Protein AF-A0A7J6B9N5-F1 (afdb_monomer_lite)

pLDDT: mean 84.58, std 9.74, range [48.97, 94.94]

Sequence (83 aa):
MLWTPDLTNLMTRQLLEPTGQFWRTAGDPDDVPIKCLEADIQEFGERIAELAKVRKVMYFLFAFKEGVEKDGVKCSVVFKRSA

Structure (mmCIF, N/CA/C/O backbone):
data_AF-A0A7J6B9N5-F1
#
_entry.id   AF-A0A7J6B9N5-F1
#
loop_
_atom_site.group_PDB
_atom_site.id
_atom_site.type_symbol
_atom_site.label_atom_id
_atom_site.label_alt_id
_atom_site.label_comp_id
_atom_site.label_asym_id
_atom_site.label_entity_id
_atom_site.label_seq_id
_atom_site.pdbx_PDB_ins_code
_atom_site.Cartn_x
_atom_site.Cartn_y
_atom_site.Cartn_z
_atom_site.occupancy
_atom_site.B_iso_or_equiv
_atom_site.auth_seq_id
_atom_site.auth_comp_id
_atom_site.auth_asym_id
_atom_site.auth_atom_id
_atom_site.pdbx_PDB_model_num
ATOM 1 N N . MET A 1 1 ? -10.385 15.489 7.219 1.00 51.81 1 MET A N 1
ATOM 2 C CA . MET A 1 1 ? -11.667 15.144 6.563 1.00 51.81 1 MET A CA 1
ATOM 3 C C . MET A 1 1 ? -11.545 13.718 6.059 1.00 51.81 1 MET A C 1
ATOM 5 O O . MET A 1 1 ? -10.635 13.444 5.283 1.00 51.81 1 MET A O 1
ATOM 9 N N . LEU A 1 2 ? -12.357 12.809 6.590 1.00 62.38 2 LEU A N 1
ATOM 10 C CA . LEU A 1 2 ? -12.245 11.375 6.324 1.00 62.38 2 LEU A CA 1
ATOM 11 C C . LEU A 1 2 ? -12.814 11.047 4.941 1.00 62.38 2 LEU A C 1
ATOM 13 O O . LEU A 1 2 ? -13.893 11.532 4.611 1.00 62.38 2 LEU A O 1
ATOM 17 N N . TRP A 1 3 ? -12.094 10.265 4.137 1.00 64.44 3 TRP A N 1
ATOM 18 C CA . TRP A 1 3 ? -12.592 9.838 2.830 1.00 64.44 3 TRP A CA 1
ATOM 19 C C . TRP A 1 3 ? -13.656 8.754 3.005 1.00 64.44 3 TRP A C 1
ATOM 21 O O . TRP A 1 3 ? -13.427 7.763 3.697 1.00 64.44 3 TRP A O 1
ATOM 31 N N . THR A 1 4 ? -14.821 8.963 2.393 1.00 70.25 4 THR A N 1
ATOM 32 C CA . THR A 1 4 ? -15.846 7.930 2.198 1.00 70.25 4 THR A CA 1
ATOM 33 C C . THR A 1 4 ? -16.069 7.828 0.690 1.00 70.25 4 THR A C 1
ATOM 35 O O . THR A 1 4 ? -16.538 8.819 0.119 1.00 70.25 4 THR A O 1
ATOM 38 N N . PRO A 1 5 ? -15.697 6.708 0.040 1.00 66.25 5 PRO A N 1
ATOM 39 C CA . PRO A 1 5 ? -15.667 6.615 -1.422 1.00 66.25 5 PRO A CA 1
ATOM 40 C C . PRO A 1 5 ? -16.996 6.949 -2.094 1.00 66.25 5 PRO A C 1
ATOM 42 O O . PRO A 1 5 ? -17.001 7.618 -3.119 1.00 66.25 5 PRO A O 1
ATOM 45 N N . ASP A 1 6 ? -18.112 6.575 -1.468 1.00 73.12 6 ASP A N 1
ATOM 46 C CA . ASP A 1 6 ? -19.450 6.803 -2.024 1.00 73.12 6 ASP A CA 1
ATOM 47 C C . ASP A 1 6 ? -19.936 8.258 -1.891 1.00 73.12 6 ASP A C 1
ATOM 49 O O . ASP A 1 6 ? -20.917 8.642 -2.521 1.00 73.12 6 ASP A O 1
ATOM 53 N N . LEU A 1 7 ? -19.281 9.077 -1.056 1.00 69.75 7 LEU A N 1
ATOM 54 C CA . LEU A 1 7 ? -19.767 10.414 -0.680 1.00 69.75 7 LEU A CA 1
ATOM 55 C C . LEU A 1 7 ? -18.822 11.555 -1.067 1.00 69.75 7 LEU A C 1
ATOM 57 O O . LEU A 1 7 ? -19.237 12.711 -1.106 1.00 69.75 7 LEU A O 1
ATOM 61 N N . THR A 1 8 ? -17.540 11.268 -1.298 1.00 69.44 8 THR A N 1
ATOM 62 C CA . THR A 1 8 ? -16.517 12.301 -1.512 1.00 69.44 8 THR A CA 1
ATOM 63 C C . THR A 1 8 ? -15.448 11.835 -2.490 1.00 69.44 8 THR A C 1
ATOM 65 O O . THR A 1 8 ? -14.976 10.701 -2.408 1.00 69.44 8 THR A O 1
ATOM 68 N N . ASN A 1 9 ? -15.006 12.741 -3.365 1.00 73.56 9 ASN A N 1
ATOM 69 C CA . ASN A 1 9 ? -13.839 12.504 -4.210 1.00 73.56 9 ASN A CA 1
ATOM 70 C C . ASN A 1 9 ? -12.579 12.357 -3.351 1.00 73.56 9 ASN A C 1
ATOM 72 O O . ASN A 1 9 ? -12.398 13.088 -2.371 1.00 73.56 9 ASN A O 1
ATOM 76 N N . LEU A 1 10 ? -11.705 11.427 -3.739 1.00 74.19 10 LEU A N 1
ATOM 77 C CA . LEU A 1 10 ? -10.417 11.241 -3.085 1.00 74.19 10 LEU A CA 1
ATOM 78 C C . LEU A 1 10 ? -9.528 12.463 -3.334 1.00 74.19 10 LEU A C 1
ATOM 80 O O . LEU A 1 10 ? -9.249 12.827 -4.474 1.00 74.19 10 LEU A O 1
ATOM 84 N N . MET A 1 11 ? -9.066 13.081 -2.253 1.00 73.06 11 MET A N 1
ATOM 85 C CA . MET A 1 11 ? -8.132 14.204 -2.291 1.00 73.06 11 MET A CA 1
ATOM 86 C C . MET A 1 11 ? -6.721 13.716 -1.964 1.00 73.06 11 MET A C 1
ATOM 88 O O . MET A 1 11 ? -6.557 12.916 -1.048 1.00 73.06 11 MET A O 1
ATOM 92 N N . THR A 1 12 ? -5.688 14.266 -2.610 1.00 67.94 12 THR A N 1
ATOM 93 C CA . THR A 1 12 ? -4.276 13.858 -2.427 1.00 67.94 12 THR A CA 1
ATOM 94 C C . THR A 1 12 ? -3.837 13.813 -0.959 1.00 67.94 12 THR A C 1
ATOM 96 O O . THR A 1 12 ? -3.147 12.895 -0.542 1.00 67.94 12 THR A O 1
ATOM 99 N N . ARG A 1 13 ? -4.319 14.745 -0.128 1.00 75.31 13 ARG A N 1
ATOM 100 C CA . ARG A 1 13 ? -4.040 14.797 1.323 1.00 75.31 13 ARG A CA 1
ATOM 101 C C . ARG A 1 13 ? -4.607 13.631 2.151 1.00 75.31 13 ARG A C 1
ATOM 103 O O . ARG A 1 13 ? -4.376 13.582 3.352 1.00 75.31 13 ARG A O 1
ATOM 110 N N . GLN A 1 14 ? -5.459 12.792 1.564 1.00 74.94 14 GLN A N 1
ATOM 111 C CA . GLN A 1 14 ? -6.064 11.629 2.222 1.00 74.94 14 GLN A CA 1
ATOM 112 C C . GLN A 1 14 ? -5.256 10.350 1.980 1.00 74.94 14 GLN A C 1
ATOM 114 O O . GLN A 1 14 ? -5.583 9.319 2.565 1.00 74.94 14 GLN A O 1
ATOM 119 N N . LEU A 1 15 ? -4.224 10.414 1.134 1.00 80.94 15 LEU A N 1
ATOM 120 C CA . LEU A 1 15 ? -3.286 9.320 0.937 1.00 80.94 15 LEU A CA 1
ATOM 121 C C . LEU A 1 15 ? -2.409 9.170 2.184 1.00 80.94 15 LEU A C 1
ATOM 123 O O . LEU A 1 15 ? -1.955 10.158 2.763 1.00 80.94 15 LEU A O 1
ATOM 127 N N . LEU A 1 16 ? -2.222 7.925 2.617 1.00 82.25 16 LEU A N 1
ATOM 128 C CA . LEU A 1 16 ? -1.277 7.605 3.677 1.00 82.25 16 LEU A CA 1
ATOM 129 C C . LEU A 1 16 ? 0.140 7.686 3.111 1.00 82.25 16 LEU A C 1
ATOM 131 O O . LEU A 1 16 ? 0.435 7.050 2.105 1.00 82.25 16 LEU A O 1
ATOM 135 N N . GLU A 1 17 ? 0.994 8.431 3.799 1.00 85.38 17 GLU A N 1
ATOM 136 C CA . GLU A 1 17 ? 2.443 8.421 3.597 1.00 85.38 17 GLU A CA 1
ATOM 137 C C . GLU A 1 17 ? 3.113 7.698 4.776 1.00 85.38 17 GLU A C 1
ATOM 139 O O . GLU A 1 17 ? 2.555 7.763 5.871 1.00 85.38 17 GLU A O 1
ATOM 144 N N . PRO A 1 18 ? 4.267 7.038 4.609 1.00 89.56 18 PRO A N 1
ATOM 145 C CA . PRO A 1 18 ? 4.853 6.693 3.318 1.00 89.56 18 PRO A CA 1
ATOM 146 C C . PRO A 1 18 ? 3.984 5.675 2.565 1.00 89.56 18 PRO A C 1
ATOM 148 O O . PRO A 1 18 ? 3.162 4.968 3.152 1.00 89.56 18 PRO A O 1
ATOM 151 N N . THR A 1 19 ? 4.165 5.606 1.248 1.00 90.31 19 THR A N 1
ATOM 152 C CA . THR A 1 19 ? 3.541 4.567 0.420 1.00 90.31 19 THR A CA 1
ATOM 153 C C . THR A 1 19 ? 4.360 3.281 0.450 1.00 90.31 19 THR A C 1
ATOM 155 O O . THR A 1 19 ? 5.590 3.306 0.449 1.00 90.31 19 THR A O 1
ATOM 158 N N . GLY A 1 20 ? 3.684 2.131 0.426 1.00 90.88 20 GLY A N 1
ATOM 159 C CA . GLY A 1 20 ? 4.376 0.857 0.288 1.00 90.88 20 GLY A CA 1
ATOM 160 C C . GLY A 1 20 ? 4.790 0.574 -1.155 1.00 90.88 20 GLY A C 1
ATOM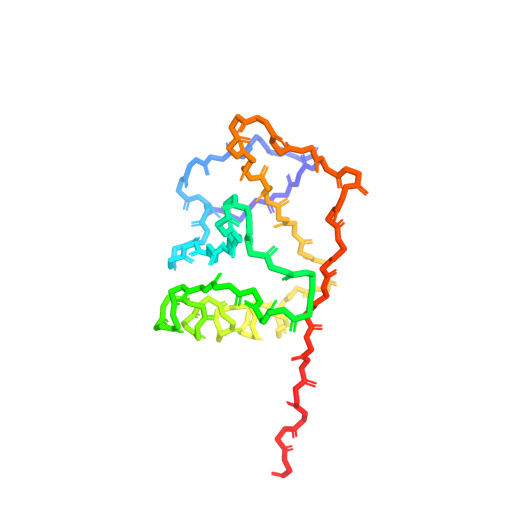 161 O O . GLY A 1 20 ? 3.929 0.436 -2.024 1.00 90.88 20 GLY A O 1
ATOM 162 N N . GLN A 1 21 ? 6.097 0.456 -1.409 1.00 92.44 21 GLN A N 1
ATOM 163 C CA . GLN A 1 21 ? 6.647 0.156 -2.735 1.00 92.44 21 GLN A CA 1
ATOM 164 C C . GLN A 1 21 ? 7.248 -1.248 -2.800 1.00 92.44 21 GLN A C 1
ATOM 166 O O . GLN A 1 21 ? 8.081 -1.621 -1.975 1.00 92.44 21 GLN A O 1
ATOM 171 N N . PHE A 1 22 ? 6.858 -1.991 -3.835 1.00 92.25 22 PHE A N 1
ATOM 172 C CA . PHE A 1 22 ? 7.298 -3.357 -4.104 1.00 92.25 22 PHE A CA 1
ATOM 173 C C . PHE A 1 22 ? 7.721 -3.490 -5.565 1.00 92.25 22 PHE A C 1
ATOM 175 O O . PHE A 1 22 ? 7.050 -2.955 -6.450 1.00 92.25 22 PHE A O 1
ATOM 182 N N . TRP A 1 23 ? 8.809 -4.210 -5.839 1.00 91.88 23 TRP A N 1
ATOM 183 C CA . TRP A 1 23 ? 9.251 -4.464 -7.211 1.00 91.88 23 TRP A CA 1
ATOM 184 C C . TRP A 1 23 ? 10.058 -5.758 -7.352 1.00 91.88 23 TRP A C 1
ATOM 186 O O . TRP A 1 23 ? 10.601 -6.305 -6.392 1.00 91.88 23 TRP A O 1
ATOM 196 N N . ARG A 1 24 ? 10.167 -6.219 -8.598 1.00 88.69 24 ARG A N 1
ATOM 197 C CA . ARG A 1 24 ? 11.166 -7.186 -9.065 1.00 88.69 24 ARG A CA 1
ATOM 198 C C . ARG A 1 24 ? 11.961 -6.545 -10.196 1.00 88.69 24 ARG A C 1
ATOM 200 O O . ARG A 1 24 ? 11.437 -5.688 -10.908 1.00 88.69 24 ARG A O 1
ATOM 207 N N . THR A 1 25 ? 13.225 -6.917 -10.345 1.00 87.94 25 THR A N 1
ATOM 208 C CA . THR A 1 25 ? 14.046 -6.477 -11.476 1.00 87.94 25 THR A CA 1
ATOM 209 C C . THR A 1 25 ? 13.802 -7.404 -12.666 1.00 87.94 25 THR A C 1
ATOM 211 O O . THR A 1 25 ? 13.570 -8.597 -12.491 1.00 87.94 25 THR A O 1
ATOM 214 N N . ALA A 1 26 ? 13.838 -6.872 -13.890 1.00 83.50 26 ALA A N 1
ATOM 215 C CA . ALA A 1 26 ? 13.745 -7.703 -15.086 1.00 83.50 26 ALA A CA 1
ATOM 216 C C . ALA A 1 26 ? 14.879 -8.744 -15.097 1.00 83.50 26 ALA A C 1
ATOM 218 O O . ALA A 1 26 ? 16.046 -8.387 -14.944 1.00 83.50 26 ALA A O 1
ATOM 219 N N . GLY A 1 27 ? 14.522 -10.017 -15.266 1.00 83.69 27 GLY A N 1
ATOM 220 C CA . GLY A 1 27 ? 15.464 -11.135 -15.196 1.00 83.69 27 GLY A CA 1
ATOM 221 C C . GLY A 1 27 ? 15.702 -11.695 -13.790 1.00 83.69 27 GLY A C 1
ATOM 222 O O . GLY A 1 27 ? 16.411 -12.692 -13.686 1.00 83.69 27 GLY A O 1
ATOM 223 N N . ASP A 1 28 ? 15.108 -11.118 -12.733 1.00 86.50 28 ASP A N 1
ATOM 224 C CA . ASP A 1 28 ? 15.064 -11.785 -11.427 1.00 86.50 28 ASP A CA 1
ATOM 225 C C . ASP A 1 28 ? 14.253 -13.092 -11.569 1.00 86.50 28 ASP A C 1
ATOM 227 O O . ASP A 1 28 ? 13.124 -13.053 -12.073 1.00 86.50 28 ASP A O 1
ATOM 231 N N . PRO A 1 29 ? 14.796 -14.240 -11.129 1.00 86.50 29 PRO A N 1
ATOM 232 C CA . PRO A 1 29 ? 14.037 -15.480 -11.026 1.00 86.50 29 PRO A CA 1
ATOM 233 C C . PRO A 1 29 ? 12.787 -15.329 -10.143 1.00 86.50 29 PRO A C 1
ATOM 235 O O . PRO A 1 29 ? 12.771 -14.545 -9.191 1.00 86.50 29 PRO A O 1
ATOM 238 N N . ASP A 1 30 ? 11.733 -16.097 -10.432 1.00 82.62 30 ASP A N 1
ATOM 239 C CA . ASP A 1 30 ? 10.451 -16.003 -9.713 1.00 82.62 30 ASP A CA 1
ATOM 240 C C . ASP A 1 30 ? 10.531 -16.383 -8.225 1.00 82.62 30 ASP A C 1
ATOM 242 O O . ASP A 1 30 ? 9.667 -15.982 -7.438 1.00 82.62 30 ASP A O 1
ATOM 246 N N . ASP A 1 31 ? 11.558 -17.143 -7.846 1.00 84.81 31 ASP A N 1
ATOM 247 C CA . ASP A 1 31 ? 11.865 -17.578 -6.484 1.00 84.81 31 ASP A CA 1
ATOM 248 C C . ASP A 1 31 ? 12.631 -16.528 -5.664 1.00 84.81 31 ASP A C 1
ATOM 250 O O . ASP A 1 31 ? 12.748 -16.670 -4.444 1.00 84.81 31 ASP A O 1
ATOM 254 N N . VAL A 1 32 ? 13.098 -15.440 -6.288 1.00 88.31 32 VAL A N 1
ATOM 255 C CA . VAL A 1 32 ? 13.713 -14.329 -5.555 1.00 88.31 32 VAL A CA 1
ATOM 256 C C . VAL A 1 32 ? 12.632 -13.542 -4.796 1.00 88.31 32 VAL A C 1
ATOM 258 O O . VAL A 1 32 ? 11.588 -13.193 -5.366 1.00 88.31 32 VAL A O 1
ATOM 261 N N . PRO A 1 33 ? 12.864 -13.215 -3.508 1.00 88.25 33 PRO A N 1
ATOM 262 C CA . PRO A 1 33 ? 11.963 -12.365 -2.742 1.00 88.25 33 PRO A CA 1
ATOM 263 C C . PRO A 1 33 ? 11.697 -11.024 -3.434 1.00 88.25 33 PRO A C 1
ATOM 265 O O . PRO A 1 33 ? 12.593 -10.404 -4.008 1.00 88.25 33 PRO A O 1
ATOM 268 N N . ILE A 1 34 ? 10.454 -10.553 -3.346 1.00 90.12 34 ILE A N 1
ATOM 269 C CA . ILE A 1 34 ? 10.081 -9.219 -3.826 1.00 90.12 34 ILE A CA 1
ATOM 270 C C . ILE A 1 34 ? 10.882 -8.169 -3.047 1.00 90.12 34 ILE A C 1
ATOM 272 O O . ILE A 1 34 ? 10.961 -8.221 -1.820 1.00 90.12 34 ILE A O 1
ATOM 276 N N . LYS A 1 35 ? 11.458 -7.204 -3.767 1.00 93.88 35 LYS A N 1
ATOM 277 C CA . LYS A 1 35 ? 12.223 -6.098 -3.186 1.00 93.88 35 LYS A CA 1
ATOM 278 C C . LYS A 1 35 ? 11.262 -5.016 -2.706 1.0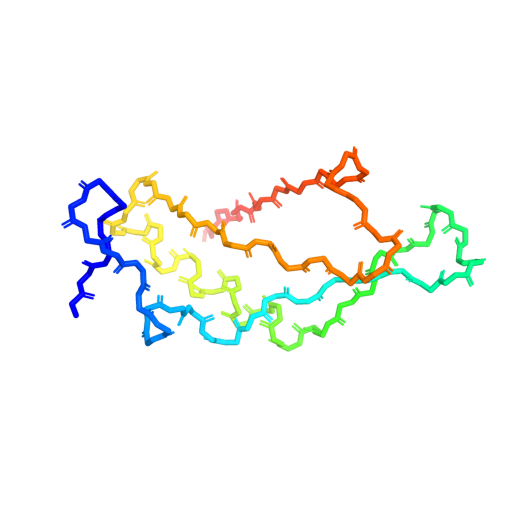0 93.88 35 LYS A C 1
ATOM 280 O O . LYS A 1 35 ? 10.228 -4.777 -3.333 1.00 93.88 35 LYS A O 1
ATOM 285 N N . CYS A 1 36 ? 11.609 -4.361 -1.605 1.00 94.94 36 CYS A N 1
ATOM 286 C CA . CYS A 1 36 ? 10.844 -3.248 -1.059 1.00 94.94 36 CYS A CA 1
ATOM 287 C C . CYS A 1 36 ? 11.749 -2.270 -0.297 1.00 94.94 36 CYS A C 1
ATOM 289 O O . CYS A 1 36 ? 12.892 -2.596 0.028 1.00 94.94 36 CYS A O 1
ATOM 291 N N . LEU A 1 37 ? 11.246 -1.064 -0.026 1.00 93.88 37 LEU A N 1
ATOM 292 C CA . LEU A 1 37 ? 11.899 -0.117 0.880 1.00 93.88 37 LEU A CA 1
ATOM 293 C C . LEU A 1 37 ? 11.507 -0.484 2.316 1.00 93.88 37 LEU A C 1
ATOM 295 O O . LEU A 1 37 ? 10.426 -0.126 2.770 1.00 93.88 37 LEU A O 1
ATOM 299 N N . GLU A 1 38 ? 12.357 -1.246 3.009 1.00 93.31 38 GLU A N 1
ATOM 300 C CA . GLU A 1 38 ? 12.001 -1.890 4.286 1.00 93.31 38 GLU A CA 1
ATOM 301 C C . GLU A 1 38 ? 11.497 -0.907 5.353 1.00 93.31 38 GLU A C 1
ATOM 303 O O . GLU A 1 38 ? 10.499 -1.187 6.014 1.00 93.31 38 GLU A O 1
ATOM 308 N N . ALA A 1 39 ? 12.144 0.256 5.488 1.00 93.94 39 ALA A N 1
ATOM 309 C CA . ALA A 1 39 ? 11.742 1.282 6.451 1.00 93.94 39 ALA A CA 1
ATOM 310 C C . ALA A 1 39 ? 10.335 1.831 6.154 1.00 93.94 39 ALA A C 1
ATOM 312 O O . ALA A 1 39 ? 9.475 1.841 7.035 1.00 93.94 39 ALA A O 1
ATOM 313 N N . ASP A 1 40 ? 10.080 2.204 4.898 1.00 93.19 40 ASP A N 1
ATOM 314 C CA . ASP A 1 40 ? 8.790 2.744 4.463 1.00 93.19 40 ASP A CA 1
ATOM 315 C C . ASP A 1 40 ? 7.676 1.697 4.598 1.00 93.19 40 ASP A C 1
ATOM 317 O O . ASP A 1 40 ? 6.569 2.007 5.036 1.00 93.19 40 ASP A O 1
ATOM 321 N N . ILE A 1 41 ? 7.966 0.434 4.264 1.00 92.81 41 ILE A N 1
ATOM 322 C CA . ILE A 1 41 ? 7.012 -0.674 4.393 1.00 92.81 41 ILE A CA 1
ATOM 323 C C . ILE A 1 41 ? 6.655 -0.953 5.845 1.00 92.81 41 ILE A C 1
ATOM 325 O O . ILE A 1 41 ? 5.483 -1.201 6.144 1.00 92.81 41 ILE A O 1
ATOM 329 N N . GLN A 1 42 ? 7.639 -0.911 6.741 1.00 93.62 42 GLN A N 1
ATOM 330 C CA . GLN A 1 42 ? 7.402 -1.105 8.163 1.00 93.62 42 GLN A CA 1
ATOM 331 C C . GLN A 1 42 ? 6.489 -0.001 8.715 1.00 93.62 42 GLN A C 1
ATOM 333 O O . GLN A 1 42 ? 5.461 -0.309 9.323 1.00 93.62 42 GLN A O 1
ATOM 338 N N . GLU A 1 43 ? 6.793 1.271 8.432 1.00 93.94 43 GLU A N 1
ATOM 339 C CA . GLU A 1 43 ? 5.965 2.399 8.879 1.00 93.94 43 GLU A CA 1
ATOM 340 C C . GLU A 1 43 ? 4.554 2.352 8.265 1.00 93.94 43 GLU A C 1
ATOM 342 O O . GLU A 1 43 ? 3.551 2.565 8.954 1.00 93.94 43 GLU A O 1
ATOM 347 N N . PH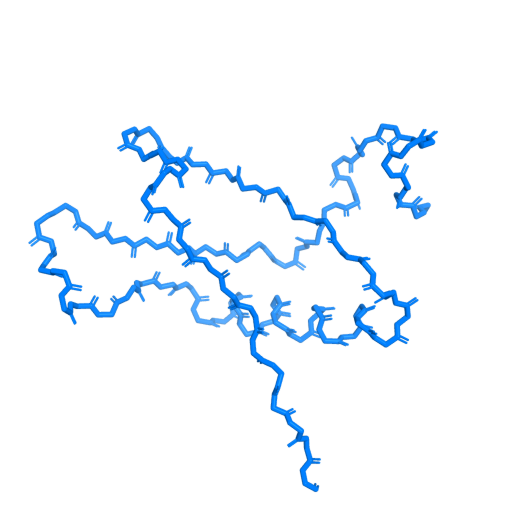E A 1 44 ? 4.444 2.019 6.976 1.00 94.06 44 PHE A N 1
ATOM 348 C CA . PHE A 1 44 ? 3.152 1.869 6.308 1.00 94.06 44 PHE A CA 1
ATOM 349 C C . PHE A 1 44 ? 2.301 0.764 6.954 1.00 94.06 44 PHE A C 1
ATOM 351 O O . PHE A 1 44 ? 1.105 0.955 7.191 1.00 94.06 44 PHE A O 1
ATOM 358 N N . GLY A 1 45 ? 2.918 -0.368 7.311 1.00 93.44 45 GLY A N 1
ATOM 359 C CA . GLY A 1 45 ? 2.264 -1.469 8.020 1.00 93.44 45 GLY A CA 1
ATOM 360 C C . GLY A 1 45 ? 1.729 -1.069 9.399 1.00 93.44 45 GLY A C 1
ATOM 361 O O . GLY A 1 45 ? 0.591 -1.404 9.740 1.00 93.44 45 GLY A O 1
ATOM 362 N N . GLU A 1 46 ? 2.500 -0.302 10.170 1.00 93.50 46 GLU A N 1
ATOM 363 C CA . GLU A 1 46 ? 2.076 0.223 11.477 1.00 93.50 46 GLU A CA 1
ATOM 364 C C . GLU A 1 46 ? 0.883 1.178 11.344 1.00 93.50 46 GLU A C 1
ATOM 366 O O . GLU A 1 46 ? -0.100 1.062 12.080 1.00 93.50 46 GLU A O 1
ATOM 371 N N . ARG A 1 47 ? 0.898 2.058 10.336 1.00 92.00 47 ARG A N 1
ATOM 372 C CA . ARG A 1 47 ? -0.232 2.958 10.043 1.00 92.00 47 ARG A CA 1
ATOM 373 C C . ARG A 1 47 ? -1.495 2.192 9.644 1.00 92.00 47 ARG A C 1
ATOM 375 O O . ARG A 1 47 ? -2.588 2.550 10.091 1.00 92.00 47 ARG A O 1
ATOM 382 N N . ILE A 1 48 ? -1.366 1.121 8.855 1.00 93.06 48 ILE A N 1
ATOM 383 C CA . ILE A 1 48 ? -2.486 0.215 8.544 1.00 93.06 48 ILE A CA 1
ATOM 384 C C . ILE A 1 48 ? -3.019 -0.430 9.831 1.00 93.06 48 ILE A C 1
ATOM 386 O O . ILE A 1 48 ? -4.234 -0.479 10.030 1.00 93.06 48 ILE A O 1
ATOM 390 N N . ALA A 1 49 ? -2.143 -0.892 10.727 1.00 93.00 49 ALA A N 1
ATOM 391 C CA . ALA A 1 49 ? -2.551 -1.493 11.997 1.00 93.00 49 ALA A CA 1
ATOM 392 C C . ALA A 1 49 ? -3.319 -0.516 12.897 1.00 93.00 49 ALA A C 1
ATOM 394 O O . ALA A 1 49 ? -4.353 -0.887 13.455 1.00 93.00 49 ALA A O 1
ATOM 395 N N . GLU A 1 50 ? -2.888 0.743 12.985 1.00 91.88 50 GLU A N 1
ATOM 396 C CA . GLU A 1 50 ? -3.635 1.777 13.711 1.00 91.88 50 GLU A CA 1
ATOM 397 C C . GLU A 1 50 ? -4.990 2.077 13.059 1.00 91.88 50 GLU A C 1
ATOM 399 O O . GLU A 1 50 ? 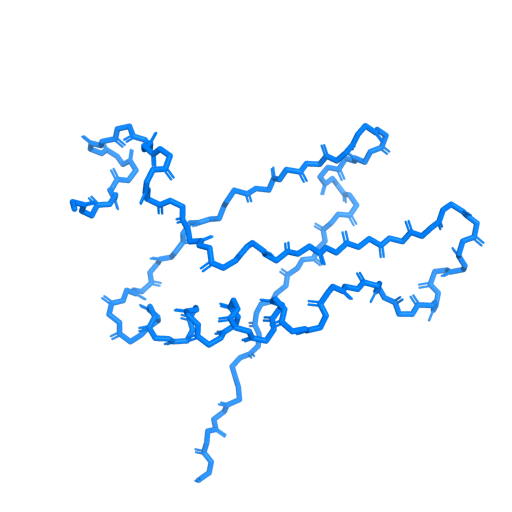-6.012 2.155 13.748 1.00 91.88 50 GLU A O 1
ATOM 404 N N . LEU A 1 51 ? -5.045 2.169 11.725 1.00 90.06 51 LEU A N 1
ATOM 405 C CA . LEU A 1 51 ? -6.300 2.403 11.010 1.00 90.06 51 LEU A CA 1
ATOM 406 C C . LEU A 1 51 ? -7.296 1.246 11.206 1.00 90.06 51 LEU A C 1
ATOM 408 O O . LEU A 1 51 ? -8.506 1.478 11.291 1.00 90.06 51 LEU A O 1
ATOM 412 N N . ALA A 1 52 ? -6.802 0.010 11.342 1.00 91.31 52 ALA A N 1
ATOM 413 C CA . ALA A 1 52 ? -7.626 -1.188 11.528 1.00 91.31 52 ALA A CA 1
ATOM 414 C C . ALA A 1 52 ? -8.385 -1.179 12.860 1.00 91.31 52 ALA A C 1
ATOM 416 O O . ALA A 1 52 ? -9.452 -1.783 12.967 1.00 91.31 52 ALA A O 1
ATOM 417 N N . LYS A 1 53 ? -7.890 -0.441 13.864 1.00 90.06 53 LYS A N 1
ATOM 418 C CA . LYS A 1 53 ? -8.579 -0.271 15.154 1.00 90.06 53 LYS A CA 1
ATOM 419 C C . LYS A 1 53 ? -9.868 0.538 15.024 1.00 90.06 53 LYS A C 1
ATOM 421 O O . LYS A 1 53 ? -10.788 0.362 15.817 1.00 90.06 53 LYS A O 1
ATOM 426 N N . VAL A 1 54 ? -9.939 1.431 14.035 1.00 90.31 54 VAL A N 1
ATOM 427 C CA . VAL A 1 54 ? -11.041 2.394 13.882 1.00 90.31 54 VAL A CA 1
ATOM 428 C C . VAL A 1 54 ? -11.889 2.163 12.631 1.00 90.31 54 VAL A C 1
ATOM 430 O O . VAL A 1 54 ? -12.981 2.730 12.523 1.00 90.31 54 VAL A O 1
ATOM 433 N N . ARG A 1 55 ? -11.429 1.353 11.670 1.00 85.56 55 ARG A N 1
ATOM 434 C CA . ARG A 1 55 ? -12.140 1.074 10.413 1.00 85.56 55 ARG A CA 1
ATOM 435 C C . ARG A 1 55 ? -12.125 -0.417 10.091 1.00 85.56 55 ARG A C 1
ATOM 437 O O . ARG A 1 55 ? -11.080 -1.050 10.085 1.00 85.56 55 ARG A O 1
ATOM 444 N N . LYS A 1 56 ? -13.305 -0.950 9.755 1.00 88.06 56 LYS A N 1
ATOM 445 C CA . LYS A 1 56 ? -13.480 -2.341 9.299 1.00 88.06 56 LYS A CA 1
ATOM 446 C C . LYS A 1 56 ? -13.159 -2.542 7.816 1.00 88.06 56 LYS A C 1
ATOM 448 O O . LYS A 1 56 ? -12.947 -3.670 7.393 1.00 88.06 56 LYS A O 1
ATOM 453 N N . VAL A 1 57 ? -13.167 -1.463 7.035 1.00 88.56 57 VAL A N 1
ATOM 454 C CA . VAL A 1 57 ? -12.895 -1.469 5.595 1.00 88.56 57 VAL A CA 1
ATOM 455 C C . VAL A 1 57 ? -11.850 -0.404 5.306 1.00 88.56 57 VAL A C 1
ATOM 457 O O . VAL A 1 57 ? -11.940 0.712 5.823 1.00 88.56 57 VAL A O 1
ATOM 460 N N . MET A 1 58 ? -10.873 -0.761 4.482 1.00 88.56 58 MET A N 1
ATOM 461 C CA . MET A 1 58 ? -9.843 0.137 3.978 1.00 88.56 58 MET A CA 1
ATOM 462 C C . MET A 1 58 ? -9.790 0.036 2.464 1.00 88.56 58 MET A C 1
ATOM 464 O O . MET A 1 58 ? -10.057 -1.020 1.894 1.00 88.56 58 MET A O 1
ATOM 468 N N . TYR A 1 59 ? -9.413 1.138 1.836 1.00 88.44 59 TYR A N 1
ATOM 469 C CA . TYR A 1 59 ? -9.267 1.245 0.396 1.00 8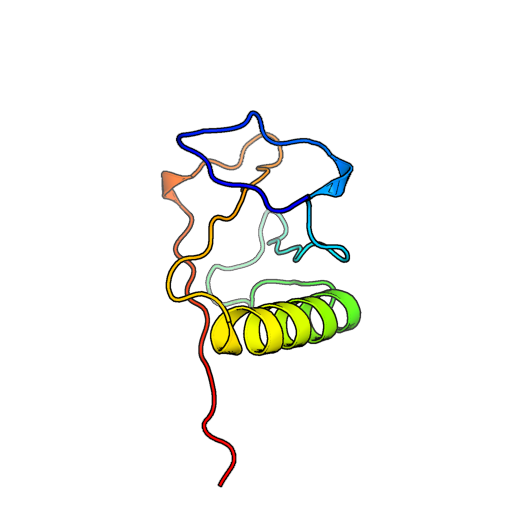8.44 59 TYR A CA 1
ATOM 470 C C . TYR A 1 59 ? -7.814 1.581 0.086 1.00 88.44 59 TYR A C 1
ATOM 472 O O . TYR A 1 59 ? -7.212 2.411 0.767 1.00 88.44 59 TYR A O 1
ATOM 480 N N . PHE A 1 60 ? -7.270 0.941 -0.944 1.00 89.38 60 PHE A N 1
ATOM 481 C CA . PHE A 1 60 ? -5.898 1.137 -1.396 1.00 89.38 60 PHE A CA 1
ATOM 482 C C . PHE A 1 60 ? -5.909 1.542 -2.864 1.00 89.38 60 PHE A C 1
ATOM 484 O O . PHE A 1 60 ? -6.697 1.019 -3.653 1.00 89.38 60 PHE A O 1
ATOM 491 N N . LEU A 1 61 ? -5.017 2.460 -3.223 1.00 90.19 61 LEU A N 1
ATOM 492 C CA . LEU A 1 61 ? -4.696 2.741 -4.612 1.00 90.19 61 LEU A CA 1
ATOM 493 C C . LEU A 1 61 ? -3.411 2.013 -4.982 1.00 90.19 61 LEU A C 1
ATOM 495 O O . LEU A 1 61 ? -2.413 2.117 -4.273 1.00 90.19 61 LEU A O 1
ATOM 499 N N . PHE A 1 62 ? -3.441 1.316 -6.112 1.00 89.94 62 PHE A N 1
ATOM 500 C CA . PHE A 1 62 ? -2.267 0.678 -6.691 1.00 89.94 62 PHE A CA 1
ATOM 501 C C . PHE A 1 62 ? -1.809 1.485 -7.899 1.00 89.94 62 PHE A C 1
ATOM 503 O O . PHE A 1 62 ? -2.580 1.701 -8.835 1.00 89.94 62 PHE A O 1
ATOM 510 N N . ALA A 1 63 ? -0.554 1.923 -7.869 1.00 90.62 63 ALA A N 1
ATOM 511 C CA . ALA A 1 63 ? 0.108 2.553 -8.999 1.00 90.62 63 ALA A CA 1
ATOM 512 C C . ALA A 1 63 ? 1.085 1.549 -9.616 1.00 90.62 63 ALA A C 1
ATOM 514 O O . ALA A 1 63 ? 2.038 1.119 -8.966 1.00 90.62 63 ALA A O 1
ATOM 515 N N . PHE A 1 64 ? 0.838 1.173 -10.868 1.00 88.50 64 PHE A N 1
ATOM 516 C CA . PHE A 1 64 ? 1.695 0.257 -11.612 1.00 88.50 64 PHE A CA 1
ATOM 517 C C . PHE A 1 64 ? 2.641 1.056 -12.505 1.00 88.50 64 PHE A C 1
ATOM 519 O O . PHE A 1 64 ? 2.221 1.999 -13.177 1.00 88.50 64 PHE A O 1
ATOM 526 N N . LYS A 1 65 ? 3.926 0.687 -12.506 1.00 87.00 65 LYS A N 1
ATOM 527 C CA . LYS A 1 65 ? 4.866 1.183 -13.516 1.00 87.00 65 LYS A CA 1
ATOM 528 C C . LYS A 1 65 ? 4.541 0.558 -14.873 1.00 87.00 65 LYS A C 1
ATOM 530 O O . LYS A 1 65 ? 3.930 -0.505 -14.947 1.00 87.00 65 LYS A O 1
ATOM 535 N N . GLU A 1 66 ? 4.968 1.231 -15.933 1.00 83.31 66 GLU A N 1
ATOM 536 C CA . GLU A 1 66 ? 4.807 0.761 -17.308 1.00 83.31 66 GLU A CA 1
ATOM 537 C C . GLU A 1 66 ? 5.317 -0.680 -17.476 1.00 83.31 66 GLU A C 1
ATOM 539 O O . GLU A 1 66 ? 6.364 -1.047 -16.939 1.00 83.31 66 GLU A O 1
ATOM 544 N N . GLY A 1 67 ? 4.546 -1.504 -18.189 1.00 81.19 67 GLY A N 1
ATOM 545 C CA . GLY A 1 67 ? 4.843 -2.925 -18.390 1.00 81.19 67 GLY A CA 1
ATOM 546 C C . GLY A 1 67 ? 4.416 -3.849 -17.243 1.00 81.19 67 GLY A C 1
ATOM 547 O O . GLY A 1 67 ? 4.609 -5.057 -17.354 1.00 81.19 67 GLY A O 1
ATOM 548 N N . VAL A 1 68 ? 3.824 -3.322 -16.164 1.00 81.50 68 VAL A N 1
ATOM 549 C CA . VAL A 1 68 ? 3.241 -4.124 -15.078 1.00 81.50 68 VAL A CA 1
ATOM 550 C C . VAL A 1 68 ? 1.722 -4.004 -15.108 1.00 81.50 68 VAL A C 1
ATOM 552 O O . VAL A 1 68 ? 1.171 -2.907 -15.046 1.00 81.50 68 VAL A O 1
ATOM 555 N N . GLU A 1 69 ? 1.038 -5.144 -15.155 1.00 81.81 69 GLU A N 1
ATOM 556 C CA . GLU A 1 69 ? -0.422 -5.212 -15.125 1.00 81.81 69 GLU A CA 1
ATOM 557 C C . GLU A 1 69 ? -0.936 -5.787 -13.802 1.00 81.81 69 GLU A C 1
ATOM 559 O O . GLU A 1 69 ? -0.254 -6.545 -13.108 1.00 81.81 69 GLU A O 1
ATOM 564 N N . LYS A 1 70 ? -2.186 -5.449 -13.466 1.00 83.56 70 LYS A N 1
ATOM 565 C CA . LYS A 1 70 ? -2.844 -5.897 -12.229 1.00 83.56 70 LYS A CA 1
ATOM 566 C C . LYS A 1 70 ? -2.975 -7.423 -12.132 1.00 83.56 70 LYS A C 1
ATOM 568 O O . LYS A 1 70 ? -2.980 -7.954 -11.027 1.00 83.56 70 LYS A O 1
ATOM 573 N N . ASP A 1 71 ? -3.082 -8.117 -13.267 1.00 82.00 71 ASP A N 1
ATOM 574 C CA . ASP A 1 71 ? -3.420 -9.546 -13.315 1.00 82.00 71 ASP A CA 1
ATOM 575 C C . ASP A 1 71 ? -2.300 -10.426 -12.731 1.00 82.00 71 ASP A C 1
ATOM 577 O O . ASP A 1 71 ? -2.558 -11.531 -12.250 1.00 82.00 71 ASP A O 1
ATOM 581 N N . GLY A 1 72 ? -1.067 -9.910 -12.688 1.00 76.25 72 GLY A N 1
ATOM 582 C CA . GLY A 1 72 ? 0.079 -10.567 -12.059 1.00 76.25 72 GLY A CA 1
ATOM 583 C C . GLY A 1 72 ? 0.219 -10.321 -10.553 1.00 76.25 72 GLY A C 1
ATOM 584 O O . GLY A 1 72 ? 1.119 -10.888 -9.935 1.00 76.25 72 GLY A O 1
ATOM 585 N N . VAL A 1 73 ? -0.630 -9.486 -9.938 1.00 83.31 73 VAL A N 1
ATOM 586 C CA . VAL A 1 73 ? -0.448 -9.052 -8.545 1.00 83.31 73 VAL A CA 1
ATOM 587 C C . VAL A 1 73 ? -1.484 -9.673 -7.614 1.00 83.31 73 VAL A C 1
ATOM 589 O O . VAL A 1 73 ? -2.683 -9.422 -7.702 1.00 83.31 73 VAL A O 1
ATOM 592 N N . LYS A 1 74 ? -0.989 -10.453 -6.649 1.00 87.56 74 LYS A N 1
ATOM 593 C CA . LYS A 1 74 ? -1.746 -10.927 -5.486 1.00 87.56 74 LYS A CA 1
ATOM 594 C C . LYS A 1 74 ? -1.048 -10.440 -4.227 1.00 87.56 74 LYS A C 1
ATOM 596 O O . LYS A 1 74 ? 0.119 -10.750 -4.009 1.00 87.56 74 LYS A O 1
ATOM 601 N N . CYS A 1 75 ? -1.760 -9.693 -3.395 1.00 89.12 75 CYS A N 1
ATOM 602 C CA . CYS A 1 75 ? -1.228 -9.155 -2.150 1.00 89.12 75 CYS A CA 1
ATOM 603 C C . CYS A 1 75 ? -2.193 -9.403 -0.990 1.00 89.12 75 CYS A C 1
ATOM 605 O O . CYS A 1 75 ? -3.411 -9.439 -1.165 1.00 89.12 75 CYS A O 1
ATOM 607 N N . SER A 1 76 ? -1.638 -9.535 0.208 1.00 91.56 76 SER A N 1
ATOM 608 C CA . SER A 1 76 ? -2.386 -9.671 1.456 1.00 91.56 76 SER A CA 1
ATOM 609 C C . SER A 1 76 ? -1.636 -8.972 2.580 1.00 91.56 76 SER A C 1
ATOM 611 O O . SER A 1 76 ? -0.407 -8.997 2.599 1.00 91.56 76 SER A O 1
ATOM 613 N N . VAL A 1 77 ? -2.364 -8.413 3.544 1.00 90.94 77 VAL A N 1
ATOM 614 C CA . VAL A 1 77 ? -1.792 -7.887 4.789 1.00 90.94 77 VAL A CA 1
ATOM 615 C C . VAL A 1 77 ? -1.987 -8.927 5.886 1.00 90.94 77 VAL A C 1
ATOM 617 O O . VAL A 1 77 ? -3.092 -9.437 6.067 1.00 90.94 77 VAL A O 1
ATOM 620 N N . VAL A 1 78 ? -0.921 -9.245 6.621 1.00 92.69 78 VAL A N 1
ATOM 621 C CA . VAL A 1 78 ? -0.958 -10.211 7.726 1.00 92.69 78 VAL A CA 1
ATOM 622 C C . VAL A 1 78 ? -0.745 -9.476 9.042 1.00 92.69 78 VAL A C 1
ATOM 624 O O . VAL A 1 78 ? 0.316 -8.904 9.275 1.00 92.69 78 VAL A O 1
ATOM 627 N N . PHE A 1 79 ? -1.738 -9.537 9.927 1.00 90.31 79 PHE A N 1
ATOM 628 C CA . PHE A 1 79 ? -1.617 -9.027 11.289 1.00 90.31 79 PHE A CA 1
ATOM 629 C C . PHE A 1 79 ? -1.132 -10.139 12.212 1.00 90.31 79 PHE A C 1
ATOM 631 O O . PHE A 1 79 ? -1.778 -11.181 12.339 1.00 90.31 79 PHE A O 1
ATOM 638 N N . LYS A 1 80 ? -0.008 -9.914 12.890 1.00 88.19 80 LYS A N 1
ATOM 639 C CA . LYS A 1 80 ? 0.407 -10.773 13.999 1.00 88.19 80 LYS A CA 1
ATOM 640 C C . LYS A 1 80 ? -0.338 -10.319 15.251 1.00 88.19 80 LYS A C 1
ATOM 642 O O . LYS A 1 80 ? -0.330 -9.134 15.574 1.00 88.19 80 LYS A O 1
ATOM 647 N N . ARG A 1 81 ? -0.982 -11.248 15.960 1.00 76.88 81 ARG A N 1
ATOM 648 C CA . ARG A 1 81 ? -1.448 -10.978 17.326 1.00 76.88 81 ARG A CA 1
ATOM 649 C C . ARG A 1 81 ? -0.213 -10.771 18.198 1.00 76.88 81 ARG A C 1
ATOM 651 O O . ARG A 1 81 ? 0.645 -11.650 18.238 1.00 76.88 81 ARG A O 1
ATOM 658 N N . SER A 1 82 ? -0.125 -9.630 18.868 1.00 67.00 82 SER A N 1
ATOM 659 C CA . SER A 1 82 ? 0.751 -9.489 20.026 1.00 67.00 82 SER A CA 1
ATOM 660 C C . SER A 1 82 ? 0.292 -10.499 21.082 1.00 67.00 82 SER A C 1
ATOM 662 O O . SER A 1 82 ? -0.903 -10.573 21.382 1.00 67.00 82 SER A O 1
ATOM 664 N N . ALA A 1 83 ? 1.223 -11.342 21.530 1.00 48.97 83 ALA A N 1
ATOM 665 C CA . ALA A 1 83 ? 1.027 -12.257 22.650 1.00 48.97 83 ALA A CA 1
ATOM 666 C C . ALA A 1 83 ? 0.941 -11.483 23.970 1.00 48.97 83 ALA A C 1
ATOM 668 O O . ALA A 1 83 ? 1.584 -10.409 24.053 1.00 48.97 83 ALA A O 1
#

InterPro domains:
  IPR009103 Olfactory marker protein [PF06554] (2-69)
  IPR009103 Olfactory marker protein [PTHR15357] (2-81)
  IPR036727 Olfactory marker superfamily [G3DSA:2.60.120.390] (1-82)
  IPR036727 Olfactory marker superfamily [SSF63697] (2-80)

Foldseek 3Di:
DADDPVPDDDDPVNDDPPDWDWADDVPPDPPDDIDTDVVRNVVVLVVVVVVVVPDVDDDDDDDDDPPDDPVPDDDDRDDDDDD

Organism: Ameiurus melas (NCBI:txid219545)

Radius of gyrat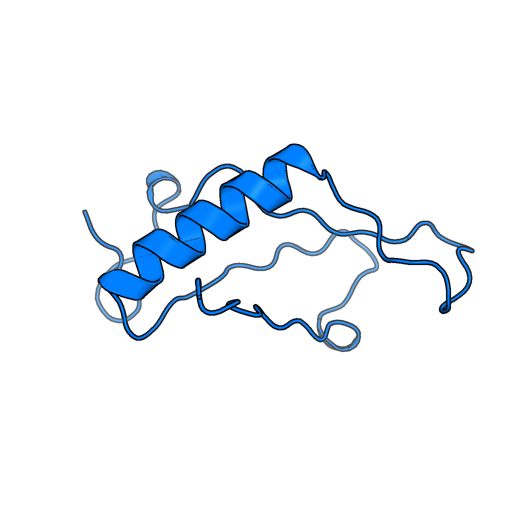ion: 15.14 Å; chains: 1; bounding box: 35×33×41 Å

Secondary structure (DSSP, 8-state):
----TTTSPPPGGGS-SSPP-EE--TT--TTSPPEE-HHHHHHHHHHHHHHHHH-S-------PPTT--GGG------PPPP-